Protein AF-A0A377LY92-F1 (afdb_monomer_lite)

InterPro domains:
  IPR024459 Anti-CBASS protein Acb1-like, N-terminal domain [PF06381] (1-93)

Radius of gyration: 29.24 Å; chains: 1; bounding box: 76×38×80 Å

Organism: Enterobacter cloacae (NCBI:txid550)

Foldseek 3Di:
DCVVVLDQCCRVPVDFDDDDPGDCVVSVLSSLVVVQVVCCVPPQVVVVVVQQVVCCVPPVHDDPVDDDDDDRPDDDDPVRLVVVVVVVVVVVVVCVVVVVDDPVVVVVVLCCDPSHPNDVPDPPDDPPPPPPPPPPVVVVVVVVVVVVVPD

Structure (mmCIF, N/CA/C/O backbone):
data_AF-A0A377LY92-F1
#
_entry.id   AF-A0A377LY92-F1
#
loop_
_atom_site.group_PDB
_atom_site.id
_atom_site.type_symbol
_atom_site.label_atom_id
_atom_site.label_alt_id
_atom_site.label_comp_id
_atom_site.label_asym_id
_atom_site.label_entity_id
_atom_site.label_seq_id
_atom_site.pdbx_PDB_ins_code
_atom_site.Cartn_x
_atom_site.Cartn_y
_atom_site.Cartn_z
_atom_site.occupancy
_atom_site.B_iso_or_equiv
_atom_site.auth_seq_id
_atom_site.auth_comp_id
_atom_site.auth_asym_id
_atom_site.auth_atom_id
_atom_site.pdbx_PDB_model_num
ATOM 1 N N . MET A 1 1 ? 23.849 15.860 8.025 1.00 46.91 1 MET A N 1
ATOM 2 C CA . MET A 1 1 ? 24.479 15.381 6.771 1.00 46.91 1 MET A CA 1
ATOM 3 C C . MET A 1 1 ? 23.889 14.028 6.341 1.00 46.91 1 MET A C 1
ATOM 5 O O . MET A 1 1 ? 24.626 13.077 6.145 1.00 46.91 1 MET A O 1
ATOM 9 N N . ALA A 1 2 ? 22.563 13.944 6.185 1.00 57.16 2 ALA A N 1
ATOM 10 C CA . ALA A 1 2 ? 21.864 12.820 5.534 1.00 57.16 2 ALA A CA 1
ATOM 11 C C . ALA A 1 2 ? 20.838 13.306 4.485 1.00 57.16 2 ALA A C 1
ATOM 13 O O . ALA A 1 2 ? 20.298 12.523 3.716 1.00 57.16 2 ALA A O 1
ATOM 14 N N . ALA A 1 3 ? 20.639 14.627 4.388 1.00 57.25 3 ALA A N 1
ATOM 15 C CA . ALA A 1 3 ? 19.703 15.257 3.460 1.00 57.25 3 ALA A CA 1
ATOM 16 C C . ALA A 1 3 ? 20.070 15.079 1.974 1.00 57.25 3 ALA A C 1
ATOM 18 O O . ALA A 1 3 ? 19.220 15.280 1.121 1.00 57.25 3 ALA A O 1
ATOM 19 N N . VAL A 1 4 ? 21.323 14.728 1.656 1.00 64.06 4 VAL A N 1
ATOM 20 C CA . VAL A 1 4 ? 21.782 14.571 0.262 1.00 64.06 4 VAL A CA 1
ATOM 21 C C . VAL A 1 4 ? 21.489 13.171 -0.280 1.00 64.06 4 VAL A C 1
ATOM 23 O O . VAL A 1 4 ? 21.229 13.025 -1.467 1.00 64.06 4 VAL A O 1
ATOM 26 N N . SER A 1 5 ? 21.530 12.144 0.572 1.00 68.62 5 SER A N 1
ATOM 27 C CA . SER A 1 5 ? 21.269 10.756 0.171 1.00 68.62 5 SER A CA 1
ATOM 28 C C . SER A 1 5 ? 19.817 10.329 0.381 1.00 68.62 5 SER A C 1
ATOM 30 O O . SER A 1 5 ? 19.464 9.221 -0.007 1.00 68.62 5 SER A O 1
ATOM 32 N N . SER A 1 6 ? 18.990 11.168 1.016 1.00 75.06 6 SER A N 1
ATOM 33 C CA . SER A 1 6 ? 17.609 10.850 1.412 1.00 75.06 6 SER A CA 1
ATOM 34 C C . SER A 1 6 ? 17.476 9.615 2.318 1.00 75.06 6 SER A C 1
ATOM 36 O O . SER A 1 6 ? 16.372 9.119 2.512 1.00 75.06 6 SER A O 1
ATOM 38 N N . ILE A 1 7 ? 18.578 9.117 2.897 1.00 83.88 7 ILE A N 1
ATOM 39 C CA . ILE A 1 7 ? 18.574 7.957 3.801 1.00 83.88 7 ILE A CA 1
ATOM 40 C C . ILE A 1 7 ? 18.370 8.449 5.244 1.00 83.88 7 ILE A C 1
ATOM 42 O O . ILE A 1 7 ? 19.157 9.280 5.706 1.00 83.88 7 ILE A O 1
ATOM 46 N N . PRO A 1 8 ? 17.394 7.915 5.998 1.00 84.00 8 PRO A N 1
ATOM 47 C CA . PRO A 1 8 ? 17.188 8.247 7.403 1.00 84.00 8 PRO A CA 1
ATOM 48 C C . PRO A 1 8 ? 18.419 7.920 8.247 1.00 84.00 8 PRO A C 1
ATOM 50 O O . PRO A 1 8 ? 19.054 6.879 8.064 1.00 84.00 8 PRO A O 1
ATOM 53 N N . LEU A 1 9 ? 18.730 8.765 9.232 1.00 82.81 9 LEU A N 1
ATOM 54 C CA . LEU A 1 9 ? 19.897 8.569 10.103 1.00 82.81 9 LEU A CA 1
ATOM 55 C C . LEU A 1 9 ? 19.836 7.252 10.882 1.00 82.81 9 LEU A C 1
ATOM 57 O O . LEU A 1 9 ? 20.863 6.600 11.063 1.00 82.81 9 LEU A O 1
ATOM 61 N N . VAL A 1 10 ? 18.636 6.832 11.283 1.00 84.44 10 VAL A N 1
ATOM 62 C CA . VAL A 1 10 ? 18.420 5.551 11.963 1.00 84.44 10 VAL A CA 1
ATOM 63 C C . VAL A 1 10 ? 18.798 4.357 11.081 1.00 84.44 10 VAL A C 1
ATOM 65 O O . VAL A 1 10 ? 19.343 3.379 11.581 1.00 84.44 10 VAL A O 1
ATOM 68 N N . LYS A 1 11 ? 18.599 4.449 9.759 1.00 80.25 11 LYS A N 1
ATOM 69 C CA . LYS A 1 11 ? 19.005 3.411 8.799 1.00 80.25 11 LYS A CA 1
ATOM 70 C C . LYS A 1 11 ? 20.480 3.527 8.419 1.00 80.25 11 LYS A C 1
ATOM 72 O O . LYS A 1 11 ? 21.147 2.511 8.277 1.00 80.25 11 LYS A O 1
ATOM 77 N N . LEU A 1 12 ? 20.987 4.750 8.262 1.00 84.00 12 LEU A N 1
ATOM 78 C CA . LEU A 1 12 ? 22.359 4.997 7.817 1.00 84.00 12 LEU A CA 1
ATOM 79 C C . LEU A 1 12 ? 23.402 4.745 8.914 1.00 84.00 12 LEU A C 1
ATOM 81 O O . LEU A 1 12 ? 24.475 4.222 8.634 1.00 84.00 12 LEU A O 1
ATOM 85 N N . LEU A 1 13 ? 23.109 5.163 10.147 1.00 84.81 13 LEU A N 1
ATOM 86 C CA . LEU A 1 13 ? 24.063 5.196 11.260 1.00 84.81 13 LEU A CA 1
ATOM 87 C C . LEU A 1 13 ? 23.624 4.346 12.460 1.00 84.81 13 LEU A C 1
ATOM 89 O O . LEU A 1 13 ? 24.375 4.242 13.426 1.00 84.81 13 LEU A O 1
ATOM 93 N N . GLY A 1 14 ? 22.412 3.782 12.447 1.00 79.44 14 GLY A N 1
ATOM 94 C CA . GLY A 1 14 ? 21.876 3.012 13.577 1.00 79.44 14 GLY A CA 1
ATOM 95 C C . GLY A 1 14 ? 21.535 3.857 14.809 1.00 79.44 14 GLY A C 1
ATOM 96 O O . GLY A 1 14 ? 21.270 3.309 15.877 1.00 79.44 14 GLY A O 1
ATOM 97 N N . ILE A 1 15 ? 21.547 5.188 14.692 1.00 81.19 15 ILE A N 1
ATOM 98 C CA . ILE A 1 15 ? 21.218 6.085 15.801 1.00 81.19 15 ILE A CA 1
ATOM 99 C C . ILE A 1 15 ? 19.702 6.257 15.894 1.00 81.19 15 ILE A C 1
ATOM 101 O O . ILE A 1 15 ? 19.061 6.745 14.967 1.00 81.19 15 ILE A O 1
ATOM 105 N N . SER A 1 16 ? 19.126 5.847 17.022 1.00 74.25 16 SER A N 1
ATOM 106 C CA . SER A 1 16 ? 17.723 6.136 17.329 1.00 74.25 16 SER A CA 1
ATOM 107 C C . SER A 1 16 ? 17.613 7.538 17.935 1.00 74.25 16 SER A C 1
ATOM 109 O O . SER A 1 16 ? 18.477 7.920 18.732 1.00 74.25 16 SER A O 1
ATOM 111 N N . PRO A 1 17 ? 16.593 8.328 17.571 1.00 71.56 17 PRO A N 1
ATOM 112 C CA . PRO A 1 17 ? 16.420 9.659 18.130 1.00 71.56 17 PRO A CA 1
ATOM 113 C C . PRO A 1 17 ? 16.103 9.550 19.634 1.00 71.56 17 PRO A C 1
ATOM 115 O O . PRO A 1 17 ? 15.357 8.674 20.065 1.00 71.56 17 PRO A O 1
ATOM 118 N N . ALA A 1 18 ? 16.712 10.414 20.450 1.00 70.62 18 ALA A N 1
ATOM 119 C CA . ALA A 1 18 ? 16.576 10.395 21.908 1.00 70.62 18 ALA A CA 1
ATOM 120 C C . ALA A 1 18 ? 15.718 11.574 22.395 1.00 70.62 18 ALA A C 1
ATOM 122 O O . ALA A 1 18 ? 15.955 12.715 21.997 1.00 70.62 18 ALA A O 1
ATOM 123 N N . GLY A 1 19 ? 14.745 11.308 23.272 1.00 72.00 19 GLY A N 1
ATOM 124 C CA . GLY A 1 19 ? 13.863 12.320 23.868 1.00 72.00 19 GLY A CA 1
ATOM 125 C C . GLY A 1 19 ? 12.427 11.825 24.070 1.00 72.00 19 GLY A C 1
ATOM 126 O O . GLY A 1 19 ? 12.039 10.780 23.555 1.00 72.00 19 GLY A O 1
ATOM 127 N N . LEU A 1 20 ? 11.623 12.586 24.817 1.00 49.56 20 LEU A N 1
ATOM 128 C CA . LEU A 1 20 ? 10.176 12.368 24.913 1.00 49.56 20 LEU A CA 1
ATOM 129 C C . LEU A 1 20 ? 9.553 12.749 23.554 1.00 49.56 20 LEU A C 1
ATOM 131 O O . LEU A 1 20 ? 9.673 13.901 23.147 1.00 49.56 20 LEU A O 1
ATOM 135 N N . ASN A 1 21 ? 8.923 11.793 22.860 1.00 59.97 21 ASN A N 1
ATOM 136 C CA . ASN A 1 21 ? 8.358 11.893 21.493 1.00 59.97 21 ASN A CA 1
ATOM 137 C C . ASN A 1 21 ? 9.341 11.792 20.309 1.00 59.97 21 ASN A C 1
ATOM 139 O O . ASN A 1 21 ? 9.012 12.198 19.196 1.00 59.97 21 ASN A O 1
ATOM 143 N N . ALA A 1 22 ? 10.534 11.237 20.503 1.00 67.50 22 ALA A N 1
ATOM 144 C CA . ALA A 1 22 ? 11.453 10.973 19.401 1.00 67.50 22 ALA A CA 1
ATOM 145 C C . ALA A 1 22 ? 11.021 9.728 18.584 1.00 67.50 22 ALA A C 1
ATOM 147 O O . ALA A 1 22 ? 11.192 8.605 19.049 1.00 67.50 22 ALA A O 1
ATOM 148 N N . SER A 1 23 ? 10.483 9.913 17.369 1.00 76.75 23 SER A N 1
ATOM 149 C CA . SER A 1 23 ? 10.211 8.831 16.398 1.00 76.75 23 SER A CA 1
ATOM 150 C C . SER A 1 23 ? 10.861 9.134 15.042 1.00 76.75 23 SER A C 1
ATOM 152 O O . SER A 1 23 ? 10.896 10.285 14.606 1.00 76.75 23 SER A O 1
ATOM 154 N N . SER A 1 24 ? 11.378 8.094 14.380 1.00 78.00 24 SER A N 1
ATOM 155 C CA . SER A 1 24 ? 11.885 8.148 13.000 1.00 78.00 24 SER A CA 1
ATOM 156 C C . SER A 1 24 ? 10.884 7.616 11.970 1.00 78.00 24 SER A C 1
ATOM 158 O O . SER A 1 24 ? 11.229 7.523 10.795 1.00 78.00 24 SER A O 1
ATOM 160 N N . ASP A 1 25 ? 9.660 7.261 12.369 1.00 79.38 25 ASP A N 1
ATOM 161 C CA . ASP A 1 25 ? 8.728 6.534 11.495 1.00 79.38 25 ASP A CA 1
ATOM 162 C C . ASP A 1 25 ? 8.359 7.338 10.247 1.00 79.38 25 ASP A C 1
ATOM 164 O O . ASP A 1 25 ? 8.339 6.797 9.144 1.00 79.38 25 ASP A O 1
ATOM 168 N N . GLY A 1 26 ? 8.151 8.651 10.389 1.00 81.25 26 GLY A N 1
ATOM 169 C CA . GLY A 1 26 ? 7.884 9.531 9.249 1.00 81.25 26 GLY A CA 1
ATOM 170 C C . GLY A 1 26 ? 9.049 9.594 8.255 1.00 81.25 26 GLY A C 1
ATOM 171 O O . GLY A 1 26 ? 8.833 9.520 7.049 1.00 81.25 26 GLY A O 1
ATOM 172 N N . GLU A 1 27 ? 10.290 9.669 8.747 1.00 82.50 27 GLU A N 1
ATOM 173 C CA . GLU A 1 27 ? 11.483 9.657 7.888 1.00 82.50 27 GLU A CA 1
ATOM 174 C C . GLU A 1 27 ? 11.651 8.306 7.182 1.00 82.50 27 GLU A C 1
ATOM 176 O O . GLU A 1 27 ? 12.002 8.261 6.004 1.00 82.50 27 GLU A O 1
ATOM 181 N N . ILE A 1 28 ? 11.378 7.203 7.887 1.00 84.50 28 ILE A N 1
ATOM 182 C CA . ILE A 1 28 ? 11.435 5.848 7.330 1.00 84.50 28 ILE A CA 1
ATOM 183 C C . ILE A 1 28 ? 10.375 5.663 6.236 1.00 84.50 28 ILE A C 1
ATOM 185 O O . ILE A 1 28 ? 10.702 5.107 5.191 1.00 84.50 28 ILE A O 1
ATOM 189 N N . ARG A 1 29 ? 9.147 6.161 6.434 1.00 84.19 29 ARG A N 1
ATOM 190 C CA . ARG A 1 29 ? 8.077 6.113 5.420 1.00 84.19 29 ARG A CA 1
ATOM 191 C C . ARG A 1 29 ? 8.485 6.839 4.139 1.00 84.19 29 ARG A C 1
ATOM 193 O O . ARG A 1 29 ? 8.508 6.226 3.079 1.00 84.19 29 ARG A O 1
ATOM 200 N N . VAL A 1 30 ? 8.928 8.094 4.252 1.00 85.50 30 VAL A N 1
ATOM 201 C CA . VAL A 1 30 ? 9.403 8.878 3.094 1.00 85.50 30 VAL A CA 1
ATOM 202 C C . VAL A 1 30 ? 10.575 8.188 2.391 1.00 85.50 30 VAL A C 1
ATOM 204 O O . VAL A 1 30 ? 10.678 8.211 1.165 1.00 85.50 30 VAL A O 1
ATOM 207 N N . PHE A 1 31 ? 11.466 7.550 3.151 1.00 88.00 31 PHE A N 1
ATOM 208 C CA . PHE A 1 31 ? 12.562 6.780 2.577 1.00 88.00 31 PHE A CA 1
ATOM 209 C C . PHE A 1 31 ? 12.082 5.552 1.802 1.00 88.00 31 PHE A C 1
ATOM 211 O O . PHE A 1 31 ? 12.581 5.299 0.709 1.00 88.00 31 PHE A O 1
ATOM 218 N N . TYR A 1 32 ? 11.118 4.799 2.327 1.00 90.06 32 TYR A N 1
ATOM 219 C CA . TYR A 1 32 ? 10.537 3.661 1.619 1.00 90.06 32 TYR A CA 1
ATOM 220 C C . TYR A 1 32 ? 9.815 4.088 0.336 1.00 90.06 32 TYR A C 1
ATOM 222 O O . TYR A 1 32 ? 10.044 3.463 -0.700 1.00 90.06 32 TYR A O 1
ATOM 230 N N . ASP A 1 33 ? 9.073 5.198 0.357 1.00 88.19 33 ASP A N 1
ATOM 231 C CA . ASP A 1 33 ? 8.461 5.777 -0.848 1.00 88.19 33 ASP A CA 1
ATOM 232 C C . ASP A 1 33 ? 9.522 6.164 -1.887 1.00 88.19 33 ASP A C 1
ATOM 234 O O . ASP A 1 33 ? 9.382 5.891 -3.082 1.00 88.19 33 ASP A O 1
ATOM 238 N N . TYR A 1 34 ? 10.632 6.754 -1.432 1.00 89.44 34 TYR A N 1
ATOM 239 C CA . TYR A 1 34 ? 11.760 7.095 -2.293 1.00 89.44 34 TYR A CA 1
ATOM 240 C C . TYR A 1 34 ? 12.390 5.854 -2.944 1.00 89.44 34 TYR A C 1
ATOM 242 O O . TYR A 1 34 ? 12.642 5.857 -4.151 1.00 89.44 34 TYR A O 1
ATOM 250 N N . ILE A 1 35 ? 12.612 4.775 -2.185 1.00 90.06 35 ILE A N 1
ATOM 251 C CA . ILE A 1 35 ? 13.132 3.516 -2.737 1.00 90.06 35 ILE A CA 1
ATOM 252 C C . ILE A 1 35 ? 12.141 2.900 -3.727 1.00 90.06 35 ILE A C 1
ATOM 254 O O . ILE A 1 35 ? 12.564 2.467 -4.799 1.00 90.06 35 ILE A O 1
ATOM 258 N N . HIS A 1 36 ? 10.842 2.900 -3.427 1.00 90.62 36 HIS A N 1
ATOM 259 C CA . HIS A 1 36 ? 9.830 2.386 -4.349 1.00 90.62 36 HIS A CA 1
ATOM 260 C C . HIS A 1 36 ? 9.812 3.180 -5.666 1.00 90.62 36 HIS A C 1
ATOM 262 O O . HIS A 1 36 ? 9.810 2.601 -6.752 1.00 90.62 36 HIS A O 1
ATOM 268 N N . ALA A 1 37 ? 9.913 4.510 -5.603 1.00 90.25 37 ALA A N 1
ATOM 269 C CA . ALA A 1 37 ? 10.029 5.350 -6.795 1.00 90.25 37 ALA A CA 1
ATOM 270 C C . ALA A 1 37 ? 11.296 5.034 -7.619 1.00 90.25 37 ALA A C 1
ATOM 272 O O . ALA A 1 37 ? 11.256 5.002 -8.855 1.00 90.25 37 ALA A O 1
ATOM 273 N N . LEU A 1 38 ? 12.423 4.747 -6.960 1.00 91.44 38 LEU A N 1
ATOM 274 C CA . LEU A 1 38 ? 13.635 4.276 -7.638 1.00 91.44 38 LEU A CA 1
ATOM 275 C C . LEU A 1 38 ? 13.434 2.902 -8.286 1.00 91.44 38 LEU A C 1
ATOM 277 O O . LEU A 1 38 ? 13.856 2.703 -9.423 1.00 91.44 38 LEU A O 1
ATOM 281 N N . GLN A 1 39 ? 12.760 1.971 -7.608 1.00 93.44 39 GLN A N 1
ATOM 282 C CA . GLN A 1 39 ? 12.457 0.652 -8.164 1.00 93.44 39 GLN A CA 1
ATOM 283 C C . GLN A 1 39 ? 11.621 0.760 -9.441 1.00 93.44 39 GLN A C 1
ATOM 285 O O . GLN A 1 39 ? 11.970 0.175 -10.469 1.00 93.44 39 GLN A O 1
ATOM 290 N N . GLN A 1 40 ? 10.575 1.585 -9.404 1.00 92.94 40 GLN A N 1
ATOM 291 C CA . GLN A 1 40 ? 9.713 1.841 -10.553 1.00 92.94 40 GLN A CA 1
ATOM 292 C C . GLN A 1 40 ? 10.476 2.510 -11.703 1.00 92.94 40 GLN A C 1
ATOM 294 O O . GLN A 1 40 ? 10.332 2.111 -12.852 1.00 92.94 40 GLN A O 1
ATOM 299 N N . SER A 1 41 ? 11.310 3.512 -11.420 1.00 93.00 41 SER A N 1
ATOM 300 C CA . SER A 1 41 ? 12.008 4.261 -12.475 1.00 93.00 41 SER A CA 1
ATOM 301 C C . SER A 1 41 ? 13.181 3.507 -13.106 1.00 93.00 41 SER A C 1
ATOM 303 O O . SER A 1 41 ? 13.434 3.668 -14.297 1.00 93.00 41 SER A O 1
ATOM 305 N N . ILE A 1 42 ? 13.906 2.693 -12.332 1.00 93.94 42 ILE A N 1
ATOM 306 C CA . ILE A 1 42 ? 15.133 2.029 -12.796 1.00 93.94 42 ILE A CA 1
ATOM 307 C C . ILE A 1 42 ? 14.860 0.589 -13.233 1.00 93.94 42 ILE A C 1
ATOM 309 O O . ILE A 1 42 ? 15.409 0.138 -14.240 1.00 93.94 42 ILE A O 1
ATOM 313 N N . PHE A 1 43 ? 14.052 -0.164 -12.484 1.00 94.56 43 PHE A N 1
ATOM 314 C CA . PHE A 1 43 ? 13.932 -1.609 -12.684 1.00 94.56 43 PHE A CA 1
ATOM 315 C C . PHE A 1 43 ? 12.683 -2.026 -13.446 1.00 94.56 43 PHE A C 1
ATOM 317 O O . PHE A 1 43 ? 12.746 -3.054 -14.112 1.00 94.56 43 PHE A O 1
ATOM 324 N N . LYS A 1 44 ? 11.593 -1.250 -13.415 1.00 93.94 44 LYS A N 1
ATOM 325 C CA . LYS A 1 44 ? 10.315 -1.645 -14.029 1.00 93.94 44 LYS A CA 1
ATOM 326 C C . LYS A 1 44 ? 10.466 -2.103 -15.481 1.00 93.94 44 LYS A C 1
ATOM 328 O O . LYS A 1 44 ? 10.163 -3.248 -15.804 1.00 93.94 44 LYS A O 1
ATOM 333 N N . ASP A 1 45 ? 10.999 -1.238 -16.339 1.00 94.38 45 ASP A N 1
ATOM 334 C CA . ASP A 1 45 ? 11.113 -1.523 -17.774 1.00 94.38 45 ASP A CA 1
ATOM 335 C C . ASP A 1 45 ? 12.143 -2.621 -18.067 1.00 94.38 45 ASP A C 1
ATOM 337 O O . ASP A 1 45 ? 11.979 -3.423 -18.988 1.00 94.38 45 ASP A O 1
ATOM 341 N N . ASN A 1 46 ? 13.210 -2.679 -17.266 1.00 94.81 46 ASN A N 1
ATOM 342 C CA . ASN A 1 46 ? 14.278 -3.660 -17.427 1.00 94.81 46 ASN A CA 1
ATOM 343 C C . ASN A 1 46 ? 13.812 -5.067 -17.041 1.00 94.81 46 ASN A C 1
ATOM 345 O O . ASN A 1 46 ? 14.024 -6.010 -17.801 1.00 94.81 46 ASN A O 1
ATOM 349 N N . LEU A 1 47 ? 13.143 -5.202 -15.896 1.00 95.25 47 LEU A N 1
ATOM 350 C CA . LEU A 1 47 ? 12.553 -6.460 -15.449 1.00 95.25 47 LEU A CA 1
ATOM 351 C C . LEU A 1 47 ? 11.422 -6.891 -16.375 1.00 95.25 47 LEU A C 1
ATOM 353 O O . LEU A 1 47 ? 11.380 -8.059 -16.750 1.00 95.25 47 LEU A O 1
ATOM 357 N N . LYS A 1 48 ? 10.577 -5.954 -16.830 1.00 95.00 48 LYS A N 1
ATOM 358 C CA . LYS A 1 48 ? 9.541 -6.256 -17.821 1.00 95.00 48 LYS A CA 1
ATOM 359 C C . LYS A 1 48 ? 10.145 -6.837 -19.095 1.00 95.00 48 LYS A C 1
ATOM 361 O O . LYS A 1 48 ? 9.696 -7.877 -19.553 1.00 95.00 48 LYS A O 1
ATOM 366 N N . ARG A 1 49 ? 11.198 -6.223 -19.639 1.00 94.69 49 ARG A N 1
ATOM 367 C CA . ARG A 1 49 ? 11.861 -6.739 -20.844 1.00 94.69 49 ARG A CA 1
ATOM 368 C C . ARG A 1 49 ? 12.408 -8.151 -20.645 1.00 94.69 49 ARG A C 1
ATOM 370 O O . ARG A 1 49 ? 12.293 -8.972 -21.547 1.00 94.69 49 ARG A O 1
ATOM 377 N N . VAL A 1 50 ? 13.034 -8.423 -19.501 1.00 95.75 50 VAL A N 1
ATOM 378 C CA . VAL A 1 50 ? 13.550 -9.765 -19.195 1.00 95.75 50 VAL A CA 1
ATOM 379 C C . VAL A 1 50 ? 12.402 -10.767 -19.092 1.00 95.75 50 VAL A C 1
ATOM 381 O O . VAL A 1 50 ? 12.499 -11.844 -19.671 1.00 95.75 50 VAL A O 1
ATOM 384 N N . LEU A 1 51 ? 11.310 -10.397 -18.421 1.00 95.69 51 LEU A N 1
ATOM 385 C CA . LEU A 1 51 ? 10.119 -11.229 -18.301 1.00 95.69 51 LEU A CA 1
ATOM 386 C C . LEU A 1 51 ? 9.499 -11.522 -19.675 1.00 95.69 51 LEU A C 1
ATOM 388 O O . LEU A 1 51 ? 9.263 -12.683 -19.984 1.00 95.69 51 LEU A O 1
ATOM 392 N N . ASP A 1 52 ? 9.332 -10.507 -20.524 1.00 94.81 52 ASP A N 1
ATOM 393 C CA . ASP A 1 52 ? 8.798 -10.656 -21.883 1.00 94.81 52 ASP A CA 1
ATOM 394 C C . ASP A 1 52 ? 9.681 -11.603 -22.734 1.00 94.81 52 ASP A C 1
ATOM 396 O O . ASP A 1 52 ? 9.168 -12.418 -23.497 1.00 94.81 52 ASP A O 1
ATOM 400 N N . ILE A 1 53 ? 11.015 -11.549 -22.587 1.00 95.69 53 ILE A N 1
ATOM 401 C CA . ILE A 1 53 ? 11.945 -12.474 -23.270 1.00 95.69 53 ILE A CA 1
ATOM 402 C C . ILE A 1 53 ? 11.783 -13.909 -22.757 1.00 95.69 53 ILE A C 1
ATOM 404 O O . ILE A 1 53 ? 11.795 -1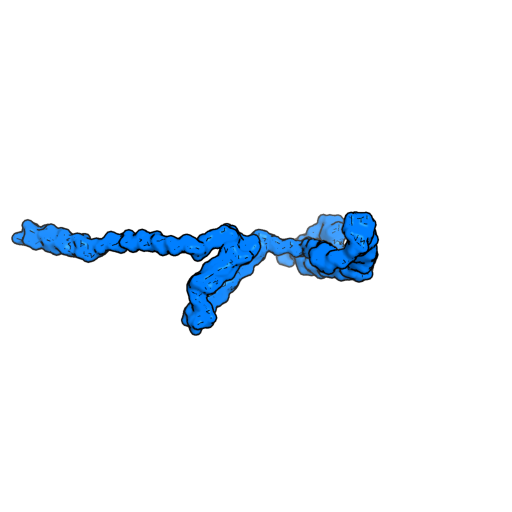4.844 -23.556 1.00 95.69 53 ILE A O 1
ATOM 408 N N . ILE A 1 54 ? 11.656 -14.089 -21.440 1.00 94.88 54 ILE A N 1
ATOM 409 C CA . ILE A 1 54 ? 11.437 -15.408 -20.835 1.00 94.88 54 ILE A CA 1
ATOM 410 C C . ILE A 1 54 ? 10.109 -15.988 -21.329 1.00 94.88 54 ILE A C 1
ATOM 412 O O . ILE A 1 54 ? 10.084 -17.135 -21.764 1.00 94.88 54 ILE A O 1
ATOM 416 N N . GLN A 1 55 ? 9.039 -15.189 -21.349 1.00 95.31 55 GLN A N 1
ATOM 417 C CA . GLN A 1 55 ? 7.736 -15.615 -21.861 1.00 95.31 55 GLN A CA 1
ATOM 418 C C . GLN A 1 55 ? 7.812 -16.028 -23.337 1.00 95.31 55 GLN A C 1
ATOM 420 O O . GLN A 1 55 ? 7.390 -17.125 -23.688 1.00 95.31 55 GLN A O 1
ATOM 425 N N . LEU A 1 56 ? 8.467 -15.231 -24.189 1.00 95.06 56 LEU A N 1
ATOM 426 C CA . LEU A 1 56 ? 8.677 -15.594 -25.595 1.00 95.06 56 LEU A CA 1
ATOM 427 C C . LEU A 1 56 ? 9.506 -16.874 -25.776 1.00 95.06 56 LEU A C 1
ATOM 429 O O . LEU A 1 56 ? 9.288 -17.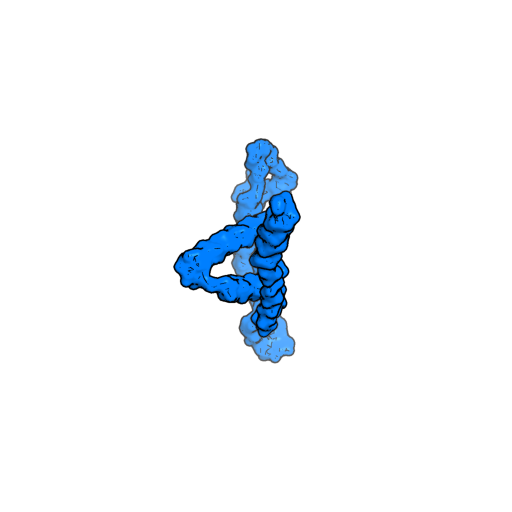605 -26.739 1.00 95.06 56 LEU A O 1
ATOM 433 N N . SER A 1 57 ? 10.470 -17.136 -24.890 1.00 95.19 57 SER A N 1
ATOM 434 C CA . SER A 1 57 ? 11.302 -18.343 -24.943 1.00 95.19 57 SER A CA 1
ATOM 435 C C . SER A 1 57 ? 10.536 -19.599 -24.522 1.00 95.19 57 SER A C 1
ATOM 437 O O . SER A 1 57 ? 10.719 -20.649 -25.135 1.00 95.19 57 SER A O 1
ATOM 439 N N . GLU A 1 58 ? 9.711 -19.504 -23.478 1.00 94.25 58 GLU A N 1
ATOM 440 C CA . GLU A 1 58 ? 9.019 -20.654 -22.878 1.00 94.25 58 GLU A CA 1
ATOM 441 C C . GLU A 1 58 ? 7.646 -20.925 -23.511 1.00 94.25 58 GLU A C 1
ATOM 443 O O . GLU A 1 58 ? 7.284 -22.081 -23.729 1.00 94.25 58 GLU A O 1
ATOM 448 N N . PHE A 1 59 ? 6.890 -19.874 -23.834 1.00 92.94 59 PHE A N 1
ATOM 449 C CA . PHE A 1 59 ? 5.503 -19.963 -24.309 1.00 92.94 59 PHE A CA 1
ATOM 450 C C . PHE A 1 59 ? 5.354 -19.617 -25.797 1.00 92.94 59 PHE A C 1
ATOM 452 O O . PHE A 1 59 ? 4.451 -20.115 -26.465 1.00 92.94 59 PHE A O 1
ATOM 459 N N . GLY A 1 60 ? 6.286 -18.839 -26.357 1.00 93.12 60 GLY A N 1
ATOM 460 C CA . GLY A 1 60 ? 6.248 -18.396 -27.757 1.00 93.12 60 GLY A CA 1
ATOM 461 C C . GLY A 1 60 ? 5.400 -17.142 -27.996 1.00 93.12 60 GLY A C 1
ATOM 462 O O . GLY A 1 60 ? 5.450 -16.570 -29.087 1.00 93.12 60 GLY A O 1
ATOM 463 N N . ASP A 1 61 ? 4.677 -16.682 -26.980 1.00 93.12 61 ASP A N 1
ATOM 464 C CA . ASP A 1 61 ? 3.895 -15.453 -26.932 1.00 93.12 61 ASP A CA 1
ATOM 465 C C . ASP A 1 61 ? 4.090 -14.718 -25.591 1.00 93.12 61 ASP A C 1
ATOM 467 O O . ASP A 1 61 ? 4.773 -15.198 -24.687 1.00 93.12 61 ASP A O 1
ATOM 471 N N . ILE A 1 62 ? 3.575 -13.487 -25.510 1.00 93.44 62 ILE A N 1
ATOM 472 C CA . ILE A 1 62 ? 3.593 -12.674 -24.287 1.00 93.44 62 ILE A CA 1
ATOM 473 C C . ILE A 1 62 ? 2.166 -12.626 -23.755 1.00 93.44 62 ILE A C 1
ATOM 475 O O . ILE A 1 62 ? 1.280 -12.091 -24.428 1.00 93.44 62 ILE A O 1
ATOM 479 N N . ASP A 1 63 ? 1.975 -13.146 -22.549 1.00 92.56 63 ASP A N 1
ATOM 480 C CA . ASP A 1 63 ? 0.708 -13.144 -21.833 1.00 92.56 63 ASP A CA 1
ATOM 481 C C . ASP A 1 63 ? 0.619 -11.886 -20.942 1.00 92.56 63 ASP A C 1
ATOM 483 O O . ASP A 1 63 ? 1.451 -11.709 -20.042 1.00 92.56 63 ASP A O 1
ATOM 487 N N . PRO A 1 64 ? -0.350 -10.977 -21.173 1.00 89.69 64 PRO A N 1
ATOM 488 C CA . PRO A 1 64 ? -0.525 -9.786 -20.344 1.00 89.69 64 PRO A CA 1
ATOM 489 C C . PRO A 1 64 ? -0.918 -10.097 -18.892 1.00 89.69 64 PRO A C 1
ATOM 491 O O . PRO A 1 64 ? -0.702 -9.239 -18.034 1.00 89.69 64 PRO A O 1
ATOM 494 N N . ASP A 1 65 ? -1.445 -11.291 -18.607 1.00 93.44 65 ASP A N 1
ATOM 495 C CA . ASP A 1 65 ? -1.831 -11.702 -17.255 1.00 93.44 65 ASP A CA 1
ATOM 496 C C . ASP A 1 65 ? -0.612 -12.137 -16.419 1.00 93.44 65 ASP A C 1
ATOM 498 O O . ASP A 1 65 ? -0.669 -12.172 -15.189 1.00 93.44 65 ASP A O 1
ATOM 502 N N . ILE A 1 66 ? 0.534 -12.396 -17.065 1.00 90.38 66 ILE A N 1
ATOM 503 C CA . ILE A 1 66 ? 1.802 -12.696 -16.396 1.00 90.38 66 ILE A CA 1
ATOM 504 C C . ILE A 1 66 ? 2.615 -11.408 -16.258 1.00 90.38 66 ILE A C 1
ATOM 506 O O . ILE A 1 66 ? 3.374 -11.004 -17.145 1.00 90.38 66 ILE A O 1
ATOM 510 N N . TYR A 1 67 ? 2.496 -10.776 -15.095 1.00 92.12 67 TYR A N 1
ATOM 511 C CA . TYR A 1 67 ? 3.228 -9.563 -14.748 1.00 92.12 67 TYR A CA 1
ATOM 512 C C . TYR A 1 67 ? 3.860 -9.657 -13.356 1.00 92.12 67 TYR A C 1
ATOM 514 O O . TYR A 1 67 ? 3.713 -10.643 -12.637 1.00 92.12 67 TYR A O 1
ATOM 522 N N . PHE A 1 68 ? 4.621 -8.626 -12.995 1.00 93.56 68 PHE A N 1
ATOM 523 C CA . PHE A 1 68 ? 5.189 -8.479 -11.663 1.00 93.56 68 PHE A CA 1
ATOM 524 C C . PHE A 1 68 ? 4.842 -7.103 -11.103 1.00 93.56 68 PHE A C 1
ATOM 526 O O . PHE A 1 68 ? 4.741 -6.122 -11.846 1.00 93.56 68 PHE A O 1
ATOM 533 N N . GLU A 1 69 ? 4.738 -7.029 -9.784 1.00 91.38 69 GLU A N 1
ATOM 534 C CA . GLU A 1 69 ? 4.639 -5.784 -9.034 1.00 91.38 69 GLU A CA 1
ATOM 535 C C . GLU A 1 69 ? 5.707 -5.766 -7.943 1.00 91.38 69 GLU A C 1
ATOM 537 O O . GLU A 1 69 ? 6.190 -6.808 -7.495 1.00 91.38 69 GLU A O 1
ATOM 542 N N . PHE A 1 70 ? 6.142 -4.566 -7.565 1.00 90.62 70 PHE A N 1
ATOM 543 C CA . PHE A 1 70 ? 7.070 -4.413 -6.453 1.00 90.62 70 PHE A CA 1
ATOM 544 C C . PHE A 1 70 ? 6.285 -4.423 -5.152 1.00 90.62 70 PHE A C 1
ATOM 546 O O . PHE A 1 70 ? 5.412 -3.576 -4.967 1.00 90.62 70 PHE A O 1
ATOM 553 N N . GLU A 1 71 ? 6.662 -5.322 -4.249 1.00 88.12 71 GLU A N 1
ATOM 554 C CA . GLU A 1 71 ? 6.089 -5.369 -2.910 1.00 88.12 71 GLU A CA 1
ATOM 555 C C . GLU A 1 71 ? 6.331 -4.034 -2.176 1.00 88.12 71 GLU A C 1
ATOM 557 O O . GLU A 1 71 ? 7.465 -3.523 -2.191 1.00 88.12 71 GLU A O 1
ATOM 562 N N . PRO A 1 72 ? 5.305 -3.435 -1.545 1.00 85.50 72 PRO A N 1
ATOM 563 C CA . PRO A 1 72 ? 5.489 -2.279 -0.682 1.00 85.50 72 PRO A CA 1
ATOM 564 C C . PRO A 1 72 ? 6.511 -2.560 0.427 1.00 85.50 72 PRO A C 1
ATOM 566 O O . PRO A 1 72 ? 6.479 -3.565 1.126 1.00 85.50 72 PRO A O 1
ATOM 569 N N . LEU A 1 73 ? 7.437 -1.619 0.615 1.00 84.50 73 LEU A N 1
ATOM 570 C CA . LEU A 1 73 ? 8.463 -1.696 1.665 1.00 84.50 73 LEU A CA 1
ATOM 571 C C . LEU A 1 73 ? 7.931 -1.300 3.046 1.00 84.50 73 LEU A C 1
ATOM 573 O O . LEU A 1 73 ? 8.547 -1.616 4.066 1.00 84.50 73 LEU A O 1
ATOM 577 N N . TYR A 1 74 ? 6.831 -0.550 3.071 1.00 81.38 74 TYR A N 1
ATOM 578 C CA . TYR A 1 74 ? 6.133 -0.202 4.293 1.00 81.38 74 TYR A CA 1
ATOM 579 C C . TYR A 1 74 ? 5.006 -1.201 4.518 1.00 81.38 74 TYR A C 1
ATOM 581 O O . TYR A 1 74 ? 4.061 -1.249 3.735 1.00 81.38 74 TYR A O 1
ATOM 589 N N . GLU A 1 75 ? 5.090 -1.939 5.617 1.00 74.62 75 GLU A N 1
ATOM 590 C CA . GLU A 1 75 ? 3.985 -2.751 6.101 1.00 74.62 75 GLU A CA 1
ATOM 591 C C . GLU A 1 75 ? 3.388 -2.086 7.342 1.00 74.62 75 GLU A C 1
ATOM 593 O O . GLU A 1 75 ? 4.112 -1.636 8.238 1.00 74.62 75 GLU A O 1
ATOM 598 N N . MET A 1 76 ? 2.060 -2.005 7.384 1.00 77.88 76 MET A N 1
ATOM 599 C CA . MET A 1 76 ? 1.357 -1.527 8.568 1.00 77.88 76 MET A CA 1
ATOM 600 C C . MET A 1 76 ? 1.586 -2.491 9.724 1.00 77.88 76 MET A C 1
ATOM 602 O O . MET A 1 76 ? 1.569 -3.710 9.554 1.00 77.88 76 MET A O 1
ATOM 606 N N . THR A 1 77 ? 1.760 -1.951 10.924 1.00 81.25 77 THR A N 1
ATOM 607 C CA . THR A 1 77 ? 1.853 -2.806 12.111 1.00 81.25 77 THR A CA 1
ATOM 608 C C . THR A 1 77 ? 0.512 -3.489 12.387 1.00 81.25 77 THR A C 1
ATOM 610 O O . THR A 1 77 ? -0.544 -2.945 12.071 1.00 81.25 77 THR A O 1
ATOM 613 N N . GLU A 1 78 ? 0.525 -4.637 13.069 1.00 78.69 78 GLU A N 1
ATOM 614 C CA . GLU A 1 78 ? -0.707 -5.326 13.499 1.00 78.69 78 GLU A CA 1
ATOM 615 C C . GLU A 1 78 ? -1.666 -4.412 14.275 1.00 78.69 78 GLU A C 1
ATOM 617 O O . GLU A 1 78 ? -2.887 -4.522 14.159 1.00 78.69 78 GLU A O 1
ATOM 622 N N . LYS A 1 79 ? -1.112 -3.458 15.033 1.00 82.06 79 LYS A N 1
ATOM 623 C CA . LYS A 1 79 ? -1.894 -2.448 15.745 1.00 82.06 79 LYS A CA 1
ATOM 624 C C . LYS A 1 79 ? -2.588 -1.485 14.782 1.00 82.06 79 LYS A C 1
ATOM 626 O O . LYS A 1 79 ? -3.780 -1.251 14.934 1.00 82.06 79 LYS A O 1
ATOM 631 N N . GLU A 1 80 ? -1.868 -0.950 13.800 1.00 82.50 80 GLU A N 1
ATOM 632 C CA . GLU A 1 80 ? -2.450 -0.066 12.782 1.00 82.50 80 GLU A CA 1
ATOM 633 C C . GLU A 1 80 ? -3.510 -0.808 11.946 1.00 82.50 80 GLU A C 1
ATOM 635 O O . GLU A 1 80 ? -4.592 -0.271 11.721 1.00 82.50 80 GLU A O 1
ATOM 640 N N . LYS A 1 81 ? -3.261 -2.074 11.570 1.00 83.62 81 LYS A N 1
ATOM 641 C CA . LYS A 1 81 ? -4.251 -2.933 10.891 1.00 83.62 81 LYS A CA 1
ATOM 642 C C . LYS A 1 81 ? -5.501 -3.157 11.752 1.00 83.62 81 LYS A C 1
ATOM 644 O O . LYS A 1 81 ? -6.618 -3.181 11.243 1.00 83.62 81 LYS A O 1
ATOM 649 N N . ALA A 1 82 ? -5.346 -3.341 13.065 1.00 85.19 82 ALA A N 1
ATOM 650 C CA . ALA A 1 82 ? -6.477 -3.477 13.986 1.00 85.19 82 ALA A CA 1
ATOM 651 C C . ALA A 1 82 ? -7.262 -2.165 14.159 1.00 85.19 82 ALA A C 1
ATOM 653 O O . ALA A 1 82 ? -8.488 -2.193 14.256 1.00 85.19 82 ALA A O 1
ATOM 654 N N . GLU A 1 83 ? -6.576 -1.020 14.177 1.00 89.81 83 GLU A N 1
ATOM 655 C CA . GLU A 1 83 ? -7.212 0.300 14.226 1.00 89.81 83 GLU A CA 1
ATOM 656 C C . GLU A 1 83 ? -8.034 0.576 12.961 1.00 89.81 83 GLU A C 1
ATOM 658 O O . GLU A 1 83 ? -9.178 1.009 13.085 1.00 89.81 83 GLU A O 1
ATOM 663 N N . ILE A 1 84 ? -7.509 0.252 11.773 1.00 88.25 84 ILE A N 1
ATOM 664 C CA . ILE A 1 84 ? -8.265 0.338 10.513 1.00 88.25 84 ILE A CA 1
ATOM 665 C C . ILE A 1 84 ? -9.515 -0.536 10.574 1.00 88.25 84 ILE A C 1
ATOM 667 O O . ILE A 1 84 ? -10.612 -0.025 10.387 1.00 88.25 84 ILE A O 1
ATOM 671 N N . ARG A 1 85 ? -9.381 -1.815 10.951 1.00 87.94 85 ARG A N 1
ATOM 672 C CA . ARG A 1 85 ? -10.532 -2.728 11.060 1.00 87.94 85 ARG A CA 1
ATOM 673 C C . ARG A 1 85 ? -11.612 -2.214 12.007 1.00 87.94 85 ARG A C 1
ATOM 675 O O . ARG A 1 85 ? -12.798 -2.410 11.757 1.00 87.94 85 ARG A O 1
ATOM 682 N N . LYS A 1 86 ? -11.220 -1.547 13.095 1.00 93.00 86 LYS A N 1
ATOM 683 C CA . LYS A 1 86 ? -12.175 -0.908 14.003 1.00 93.00 86 LYS A CA 1
ATOM 684 C C . LYS A 1 86 ? -12.904 0.254 13.322 1.00 93.00 86 LYS A C 1
ATOM 686 O O . LYS A 1 86 ? -14.121 0.338 13.428 1.00 93.00 86 LYS A O 1
ATOM 691 N N . ILE A 1 87 ? -12.173 1.129 12.631 1.00 93.31 8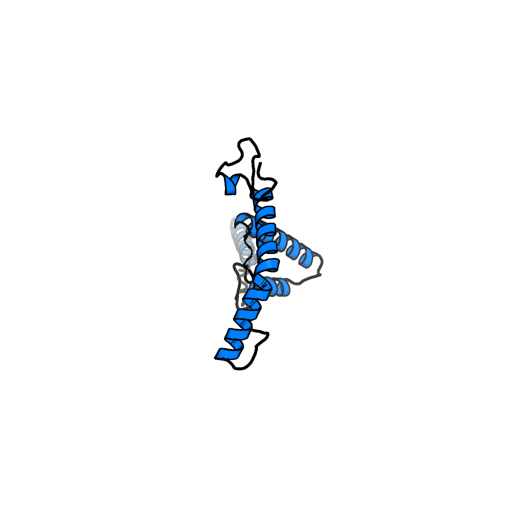7 ILE A N 1
ATOM 692 C CA . ILE A 1 87 ? -12.752 2.265 11.899 1.00 93.31 87 ILE A CA 1
ATOM 693 C C . ILE A 1 87 ? -13.697 1.775 10.793 1.00 93.31 87 ILE A C 1
ATOM 695 O O . ILE A 1 87 ? -14.775 2.344 10.610 1.00 93.31 87 ILE A O 1
ATOM 699 N N . ASP A 1 88 ? -13.330 0.706 10.091 1.00 91.12 88 ASP A N 1
ATOM 700 C CA . ASP A 1 88 ? -14.171 0.090 9.066 1.00 91.12 88 ASP A CA 1
ATOM 701 C C . ASP A 1 88 ? -15.448 -0.497 9.671 1.00 91.12 88 ASP A C 1
ATOM 703 O O . ASP A 1 88 ? -16.532 -0.251 9.149 1.00 91.12 88 ASP A O 1
ATOM 707 N N . ALA A 1 89 ? -15.351 -1.188 10.811 1.00 91.00 89 ALA A N 1
ATOM 708 C CA . ALA A 1 89 ? -16.516 -1.711 11.523 1.00 91.00 89 ALA A CA 1
ATOM 709 C C . ALA A 1 89 ? -17.456 -0.591 12.009 1.00 91.00 89 ALA A C 1
ATOM 711 O O . ALA A 1 89 ? -18.675 -0.705 11.874 1.00 91.00 89 ALA A O 1
ATOM 712 N N . ASP A 1 90 ? -16.903 0.510 12.526 1.00 94.75 90 ASP A N 1
ATOM 713 C CA . ASP A 1 90 ? -17.679 1.689 12.927 1.00 94.75 90 ASP A CA 1
ATOM 714 C C . ASP A 1 90 ? -18.380 2.325 11.707 1.00 94.75 90 ASP A C 1
ATOM 716 O O . ASP A 1 90 ? -19.547 2.716 11.779 1.00 94.75 90 ASP A O 1
ATOM 720 N N . THR A 1 91 ? -17.694 2.383 10.561 1.00 92.44 91 THR A N 1
ATOM 721 C CA . THR A 1 91 ? -18.247 2.885 9.291 1.00 92.44 91 THR A CA 1
ATOM 722 C C . THR A 1 91 ? -19.378 1.992 8.782 1.00 92.44 91 THR A C 1
ATOM 724 O O . THR A 1 91 ? -20.440 2.486 8.399 1.00 92.44 91 THR A O 1
ATOM 727 N N . ASP A 1 92 ? -19.184 0.676 8.825 1.00 92.19 92 ASP A N 1
ATOM 728 C CA . ASP A 1 92 ? -20.183 -0.312 8.425 1.00 92.19 92 ASP A CA 1
ATOM 729 C C . ASP A 1 92 ? -21.430 -0.227 9.325 1.00 92.19 92 ASP A C 1
ATOM 731 O O . ASP A 1 92 ? -22.553 -0.219 8.819 1.00 92.19 92 ASP A O 1
ATOM 735 N N . ALA A 1 93 ? -21.262 -0.037 10.639 1.00 92.94 93 ALA A N 1
ATOM 736 C CA . ALA A 1 93 ? -22.376 0.173 11.565 1.00 92.94 93 ALA A CA 1
ATOM 737 C C . ALA A 1 93 ? -23.192 1.435 11.227 1.00 92.94 93 ALA A C 1
ATOM 739 O O . ALA A 1 93 ? -24.425 1.408 11.261 1.00 92.94 93 ALA A O 1
ATOM 740 N N . VAL A 1 94 ? -22.526 2.531 10.847 1.00 95.12 94 VAL A N 1
ATOM 741 C CA . VAL A 1 94 ? -23.197 3.761 10.390 1.00 95.12 94 VAL A CA 1
ATOM 742 C C . VAL A 1 94 ? -23.941 3.531 9.072 1.00 95.12 94 VAL A C 1
ATOM 744 O O . VAL A 1 94 ? -25.075 3.990 8.922 1.00 95.12 94 VAL A O 1
ATOM 747 N N . ASN A 1 95 ? -23.355 2.794 8.127 1.00 92.50 95 ASN A N 1
ATOM 748 C CA . ASN A 1 95 ? -24.002 2.477 6.852 1.00 92.50 95 ASN A CA 1
ATOM 749 C C . ASN A 1 95 ? -25.264 1.620 7.037 1.00 92.50 95 ASN A C 1
ATOM 751 O O . ASN A 1 95 ? -26.269 1.869 6.373 1.00 92.50 95 ASN A O 1
ATOM 755 N N . VAL A 1 96 ? -25.257 0.673 7.981 1.00 93.75 96 VAL A N 1
ATOM 756 C CA . VAL A 1 96 ? -26.464 -0.091 8.348 1.00 93.75 96 VAL A CA 1
ATOM 757 C C . VAL A 1 96 ? -27.498 0.798 9.020 1.00 93.75 96 VAL A C 1
ATOM 759 O O . VAL A 1 96 ? -28.667 0.778 8.644 1.00 93.75 96 VAL A O 1
ATOM 762 N N . ALA A 1 97 ? -27.079 1.619 9.984 1.00 92.06 97 ALA A N 1
ATOM 763 C CA . ALA A 1 97 ? -27.988 2.503 10.710 1.00 92.06 97 ALA A CA 1
ATOM 764 C C . ALA A 1 97 ? -28.671 3.533 9.794 1.00 92.06 97 ALA A C 1
ATOM 766 O O . ALA A 1 97 ? -29.816 3.916 10.025 1.00 92.06 97 ALA A O 1
ATOM 767 N N . THR A 1 98 ? -27.979 3.974 8.744 1.00 94.19 98 THR A N 1
ATOM 768 C CA . THR A 1 98 ? -28.516 4.886 7.723 1.00 94.19 98 THR A CA 1
ATOM 769 C C . THR A 1 98 ? -29.313 4.171 6.628 1.00 94.19 98 THR A C 1
ATOM 771 O O . THR A 1 98 ? -29.953 4.838 5.816 1.00 94.19 98 THR A O 1
ATOM 774 N N . GLY A 1 99 ? -29.312 2.834 6.613 1.00 89.88 99 GLY A N 1
ATOM 775 C CA . GLY A 1 99 ? -29.983 2.014 5.604 1.00 89.88 99 GLY A CA 1
ATOM 776 C C . GLY A 1 99 ? -29.292 2.015 4.238 1.00 89.88 99 GLY A C 1
ATOM 777 O O . GLY A 1 99 ? -29.918 1.645 3.249 1.00 89.88 99 GLY A O 1
ATOM 778 N N . ALA A 1 100 ? -28.030 2.451 4.163 1.00 91.38 100 ALA A N 1
ATOM 779 C CA . ALA A 1 100 ? -27.240 2.427 2.934 1.00 91.38 100 ALA A CA 1
ATOM 780 C C . ALA A 1 100 ? -26.740 1.015 2.588 1.00 91.38 100 ALA A C 1
ATOM 782 O O . ALA A 1 100 ? -26.584 0.705 1.411 1.00 91.38 100 ALA A O 1
ATOM 783 N N . LEU A 1 101 ? -26.498 0.183 3.606 1.00 91.25 101 LEU A N 1
ATOM 784 C CA . LEU A 1 101 ? -26.096 -1.218 3.479 1.00 91.25 101 LEU A CA 1
ATOM 785 C C . LEU A 1 101 ? -26.912 -2.098 4.429 1.00 91.25 101 LEU A C 1
ATOM 787 O O . LEU A 1 101 ? -27.416 -1.645 5.456 1.00 91.25 101 LEU A O 1
ATOM 791 N N . THR A 1 102 ? -26.999 -3.379 4.106 1.00 90.19 102 THR A N 1
ATOM 792 C CA . THR A 1 102 ? -27.598 -4.423 4.940 1.00 90.19 102 THR A CA 1
ATOM 793 C C . THR A 1 102 ? -26.522 -5.272 5.618 1.00 90.19 102 THR A C 1
ATOM 795 O O . THR A 1 102 ? -25.381 -5.360 5.161 1.00 90.19 102 THR A O 1
ATOM 798 N N . GLY A 1 103 ? -26.887 -5.957 6.707 1.00 86.50 103 GLY A N 1
ATOM 799 C CA . GLY A 1 103 ? -25.964 -6.859 7.408 1.00 86.50 103 GLY A CA 1
ATOM 800 C C . GLY A 1 103 ? -25.422 -7.991 6.525 1.00 86.50 103 GLY A C 1
ATOM 801 O O . GLY A 1 103 ? -24.277 -8.404 6.696 1.00 86.50 103 GLY A O 1
ATOM 802 N N . ASN A 1 104 ? -26.200 -8.447 5.537 1.00 87.12 104 ASN A N 1
ATOM 803 C CA . ASN A 1 104 ? -25.775 -9.486 4.597 1.00 87.12 104 ASN A CA 1
ATOM 804 C C . ASN A 1 104 ? -24.694 -8.985 3.628 1.00 87.12 104 ASN A C 1
ATOM 806 O O . ASN A 1 104 ? -23.724 -9.697 3.380 1.00 87.12 104 ASN A O 1
ATOM 810 N N . GLU A 1 105 ? -24.813 -7.751 3.132 1.00 87.31 105 GLU A N 1
ATOM 811 C CA . GLU A 1 105 ? -23.801 -7.143 2.254 1.00 87.31 105 GLU A CA 1
ATOM 812 C C . GLU A 1 105 ? -22.470 -6.944 2.990 1.00 87.31 105 GLU A C 1
ATOM 814 O O . GLU A 1 105 ? -21.402 -7.220 2.442 1.00 87.31 105 GLU A O 1
ATOM 819 N N . ILE A 1 106 ? -22.521 -6.546 4.264 1.00 89.62 106 ILE A N 1
ATOM 820 C CA . ILE A 1 106 ? -21.322 -6.420 5.104 1.00 89.62 106 ILE A CA 1
ATOM 821 C C . ILE A 1 106 ? -20.712 -7.790 5.403 1.00 89.62 106 ILE A C 1
ATOM 823 O O . ILE A 1 106 ? -19.496 -7.948 5.316 1.00 89.62 106 ILE A O 1
ATOM 827 N N . ARG A 1 107 ? -21.531 -8.806 5.692 1.00 88.12 107 ARG A N 1
ATOM 828 C CA . ARG A 1 107 ? -21.052 -10.183 5.882 1.00 88.12 107 ARG A CA 1
ATOM 829 C C . ARG A 1 107 ? -20.316 -10.688 4.635 1.00 88.12 107 ARG A C 1
ATOM 831 O O . ARG A 1 107 ? -19.235 -11.256 4.761 1.00 88.12 107 ARG A O 1
ATOM 838 N N . GLN A 1 108 ? -20.853 -10.419 3.444 1.00 90.06 108 GLN A N 1
ATOM 839 C CA . GLN A 1 108 ? -20.211 -10.772 2.177 1.00 90.06 108 GLN A CA 1
ATOM 840 C C . GLN A 1 108 ? -18.898 -10.015 1.948 1.00 90.06 108 GLN A C 1
ATOM 842 O O . GLN A 1 108 ? -17.909 -10.622 1.540 1.00 90.06 108 GLN A O 1
ATOM 847 N N . LYS A 1 109 ? -18.859 -8.711 2.247 1.00 89.88 109 LYS A N 1
ATOM 848 C CA . LYS A 1 109 ? -17.628 -7.906 2.213 1.00 89.88 109 LYS A CA 1
ATOM 849 C C . LYS A 1 109 ? -16.549 -8.518 3.114 1.00 89.88 109 LYS A C 1
ATOM 851 O O . LYS A 1 109 ? -15.450 -8.781 2.643 1.00 89.88 109 LYS A O 1
ATOM 856 N N . ILE A 1 110 ? -16.878 -8.785 4.378 1.00 90.06 110 ILE A N 1
ATOM 857 C CA . ILE A 1 110 ? -15.940 -9.300 5.389 1.00 90.06 110 ILE A CA 1
ATOM 858 C C . ILE A 1 110 ? -15.426 -10.706 5.040 1.00 90.06 110 ILE A C 1
ATOM 860 O O . ILE A 1 110 ? -14.273 -11.014 5.335 1.00 90.06 110 ILE A O 1
ATOM 864 N N . ALA A 1 111 ? -16.251 -11.558 4.425 1.00 89.00 111 ALA A N 1
ATOM 865 C CA . ALA A 1 111 ? -15.839 -12.900 4.004 1.00 89.00 111 ALA A CA 1
ATOM 866 C C . ALA A 1 111 ? -14.914 -12.888 2.775 1.00 89.00 111 ALA A C 1
ATOM 868 O O . ALA A 1 111 ? -14.029 -13.735 2.650 1.00 89.00 111 ALA A O 1
ATOM 869 N N . ASN A 1 112 ? -15.108 -11.927 1.870 1.00 88.75 112 ASN A N 1
ATOM 870 C CA . ASN A 1 112 ? -14.310 -11.805 0.650 1.00 88.75 112 ASN A CA 1
ATOM 871 C C . ASN A 1 112 ? -13.012 -11.012 0.844 1.00 88.75 112 ASN A C 1
ATOM 873 O O . ASN A 1 112 ? -12.125 -11.096 -0.000 1.00 88.75 112 ASN A O 1
ATOM 877 N N . ASP A 1 113 ? -12.889 -10.256 1.932 1.00 87.81 113 ASP A N 1
ATOM 878 C CA . ASP A 1 113 ? -11.699 -9.469 2.253 1.00 87.81 113 ASP A CA 1
ATOM 879 C C . ASP A 1 113 ? -10.512 -10.384 2.634 1.00 87.81 113 ASP A C 1
ATOM 881 O O . ASP A 1 113 ? -10.638 -11.144 3.597 1.00 87.81 113 ASP A O 1
ATOM 885 N N . PRO A 1 114 ? -9.376 -10.357 1.905 1.00 84.69 114 PRO A N 1
ATOM 886 C CA . PRO A 1 114 ? -8.187 -11.155 2.222 1.00 84.69 114 PRO A CA 1
ATOM 887 C C . PRO A 1 114 ? -7.541 -10.825 3.574 1.00 84.69 114 PRO A C 1
ATOM 889 O O . PRO A 1 114 ? -6.942 -11.705 4.190 1.00 84.69 114 PRO A O 1
ATOM 892 N N . ASP A 1 115 ? -7.667 -9.580 4.042 1.00 82.81 115 ASP A N 1
ATOM 893 C CA . ASP A 1 115 ? -7.073 -9.114 5.304 1.00 82.81 115 ASP A CA 1
ATOM 894 C C . ASP A 1 115 ? -8.001 -9.348 6.511 1.00 82.81 115 ASP A C 1
ATOM 896 O O . ASP A 1 115 ? -7.648 -9.096 7.673 1.00 82.81 115 ASP A O 1
ATOM 900 N N . SER A 1 116 ? -9.206 -9.856 6.254 1.00 85.94 116 SER A N 1
ATOM 901 C CA . SER A 1 116 ? -10.185 -10.182 7.279 1.00 85.94 116 SER A CA 1
ATOM 902 C C . SER A 1 116 ? -9.848 -11.507 7.974 1.00 85.94 116 SER A C 1
ATOM 904 O O . SER A 1 116 ? -9.594 -12.516 7.315 1.00 85.94 116 SER A O 1
ATOM 906 N N . PRO A 1 117 ? -9.962 -11.586 9.314 1.00 85.69 117 PRO A N 1
ATOM 907 C CA . PRO A 1 117 ? -9.893 -12.860 10.040 1.00 85.69 117 PRO A CA 1
ATOM 908 C C . PRO A 1 117 ? -10.947 -13.889 9.608 1.00 85.69 117 PRO A C 1
ATOM 910 O O . PRO A 1 117 ? -10.836 -15.063 9.948 1.00 85.69 117 PRO A O 1
ATOM 913 N N . TYR A 1 118 ? -11.983 -13.435 8.907 1.00 87.06 118 TYR A N 1
ATOM 914 C CA . TYR A 1 118 ? -13.106 -14.229 8.426 1.00 87.06 118 TYR A CA 1
ATOM 915 C C . TYR A 1 118 ? -13.030 -14.484 6.916 1.00 87.06 118 TYR A C 1
ATOM 917 O O . TYR A 1 118 ? -14.034 -14.845 6.299 1.00 87.06 118 TYR A O 1
ATOM 925 N N . HIS A 1 119 ? -11.861 -14.263 6.311 1.00 88.00 119 HIS A N 1
ATOM 926 C CA . HIS A 1 119 ? -11.640 -14.542 4.905 1.00 88.00 119 HIS A CA 1
ATOM 927 C C . HIS A 1 119 ? -12.021 -15.991 4.571 1.00 88.00 119 HIS A C 1
ATOM 929 O O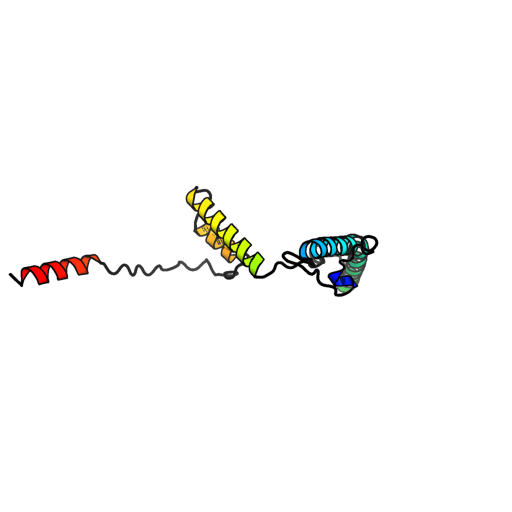 . HIS A 1 119 ? -11.677 -16.917 5.307 1.00 88.00 119 HIS A O 1
ATOM 935 N N . SER A 1 120 ? -12.700 -16.191 3.440 1.00 84.19 120 SER A N 1
ATOM 936 C CA . SER A 1 120 ? -13.163 -17.505 2.968 1.00 84.19 120 SER A CA 1
ATOM 937 C C . SER A 1 120 ? -14.231 -18.181 3.839 1.00 84.19 120 SER A C 1
ATOM 939 O O . SER A 1 120 ? -14.406 -19.397 3.748 1.00 84.19 120 SER A O 1
ATOM 941 N N . LEU A 1 121 ? -14.971 -17.429 4.665 1.00 84.25 121 LEU A N 1
ATOM 942 C CA . LEU A 1 121 ? -16.208 -17.954 5.246 1.00 84.25 121 LEU A CA 1
ATOM 943 C C . LEU A 1 121 ? -17.171 -18.377 4.129 1.00 84.25 121 LEU A C 1
ATOM 945 O O . LEU A 1 121 ? -17.467 -17.588 3.230 1.00 84.25 121 LEU A O 1
ATOM 949 N N . ASP A 1 122 ? -17.682 -19.604 4.217 1.00 81.56 122 ASP A N 1
ATOM 950 C CA . ASP A 1 122 ? -18.773 -20.050 3.360 1.00 81.56 122 ASP A CA 1
ATOM 951 C C . ASP A 1 122 ? -20.066 -19.353 3.796 1.00 81.56 122 ASP A C 1
ATOM 953 O O . ASP A 1 122 ? -20.455 -19.388 4.964 1.00 81.56 122 ASP A O 1
ATOM 957 N N . LEU A 1 123 ? -20.692 -18.658 2.851 1.00 79.31 123 LEU A N 1
ATOM 958 C CA . LEU A 1 123 ? -21.930 -17.909 3.054 1.00 79.31 123 LEU A CA 1
ATOM 959 C C . LEU A 1 123 ? -23.131 -18.580 2.380 1.00 79.31 123 LEU A C 1
ATOM 961 O O . LEU A 1 123 ? -24.204 -17.983 2.344 1.00 79.31 123 LEU A O 1
ATOM 965 N N . SER A 1 124 ? -22.935 -19.760 1.782 1.00 72.31 124 SER A N 1
ATOM 966 C CA . SER A 1 124 ? -23.979 -20.497 1.067 1.00 72.31 124 SER A CA 1
ATOM 967 C C . SER A 1 124 ? -24.848 -21.363 1.975 1.00 72.31 124 SER A C 1
ATOM 969 O O . SER A 1 124 ? -25.968 -21.693 1.584 1.00 72.31 124 SER A O 1
ATOM 971 N N . ASP A 1 125 ? -24.367 -21.678 3.178 1.00 63.12 125 ASP A N 1
ATOM 972 C CA . ASP A 1 125 ? -25.154 -22.375 4.187 1.00 63.12 125 ASP A CA 1
ATOM 973 C C . ASP A 1 125 ? -26.165 -21.410 4.822 1.00 63.12 125 ASP A C 1
ATOM 975 O O . ASP A 1 125 ? -25.802 -20.371 5.390 1.00 63.12 125 ASP A O 1
ATOM 979 N N . ASP A 1 126 ? -27.449 -21.769 4.736 1.00 61.69 126 ASP A N 1
ATOM 980 C CA . ASP A 1 126 ? -28.502 -21.140 5.525 1.00 61.69 126 ASP A CA 1
ATOM 981 C C . ASP A 1 126 ? -28.147 -21.333 7.004 1.00 61.69 126 ASP A C 1
ATOM 983 O O . ASP A 1 126 ? -28.072 -22.453 7.510 1.00 61.69 126 ASP A O 1
ATOM 987 N N . ILE A 1 127 ? -27.877 -20.230 7.700 1.00 62.88 127 ILE A N 1
ATOM 988 C CA . ILE A 1 127 ? -27.620 -20.260 9.137 1.00 62.88 127 ILE A CA 1
ATOM 989 C C . ILE A 1 127 ? -28.945 -20.640 9.794 1.00 62.88 127 ILE A C 1
ATOM 991 O O . ILE A 1 127 ? -29.833 -19.795 9.922 1.00 62.88 127 ILE A O 1
ATOM 995 N N . GLU A 1 128 ? -29.086 -21.902 10.199 1.00 54.94 128 GLU A N 1
ATOM 996 C CA . GLU A 1 128 ? -30.120 -22.310 11.143 1.00 54.94 128 GLU A CA 1
ATOM 997 C C . GLU A 1 128 ? -29.819 -21.589 12.458 1.00 54.94 128 GLU A C 1
ATOM 999 O O . GLU A 1 128 ? -28.960 -21.990 13.244 1.00 54.94 128 GLU A O 1
ATOM 1004 N N . ILE A 1 129 ? -30.469 -20.443 12.654 1.00 60.66 129 ILE A N 1
ATOM 1005 C CA . ILE A 1 129 ? -30.567 -19.843 13.974 1.00 60.66 129 ILE A CA 1
ATOM 1006 C C . ILE A 1 129 ? -31.452 -20.813 14.749 1.00 60.66 129 ILE A C 1
ATOM 1008 O O . ILE A 1 129 ? -32.660 -20.867 14.533 1.00 60.66 129 ILE A O 1
ATOM 1012 N N . GLU A 1 130 ? -30.830 -21.651 15.575 1.00 57.03 130 GLU A N 1
ATOM 1013 C CA . GLU A 1 130 ? -31.544 -22.362 16.625 1.00 57.03 130 GLU A CA 1
ATOM 1014 C C . GLU A 1 130 ? -32.117 -21.262 17.523 1.00 57.03 130 GLU A C 1
ATOM 1016 O O . GLU A 1 130 ? -31.393 -20.606 18.276 1.00 57.03 130 GLU A O 1
ATOM 1021 N N . ASP A 1 131 ?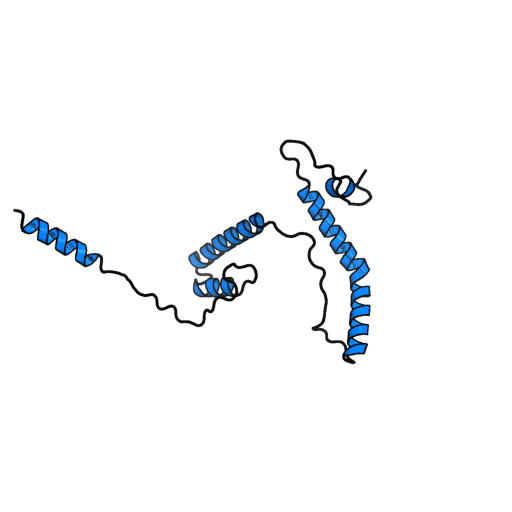 -33.398 -20.964 17.315 1.00 49.84 131 ASP A N 1
ATOM 1022 C CA . ASP A 1 131 ? -34.198 -20.053 18.121 1.00 49.84 131 ASP A CA 1
ATOM 1023 C C . ASP A 1 131 ? -34.333 -20.663 19.524 1.00 49.84 131 ASP A C 1
ATOM 1025 O O . ASP A 1 131 ? -35.399 -21.125 19.920 1.00 49.84 131 ASP A O 1
ATOM 1029 N N . ASP A 1 132 ? -33.246 -20.672 20.294 1.00 49.16 132 ASP A N 1
ATOM 1030 C CA . ASP A 1 132 ? -33.224 -21.076 21.703 1.00 49.16 132 ASP A CA 1
ATOM 1031 C C . ASP A 1 132 ? -33.760 -19.924 22.575 1.00 49.16 132 ASP A C 1
ATOM 1033 O O . ASP A 1 132 ? -33.235 -19.583 23.638 1.00 49.16 132 ASP A O 1
ATOM 1037 N N . TYR A 1 133 ? -34.834 -19.283 22.095 1.00 53.41 133 TYR A N 1
ATOM 1038 C CA . TYR A 1 133 ? -35.752 -18.539 22.938 1.00 53.41 133 TYR A CA 1
ATOM 1039 C C . TYR A 1 133 ? -36.475 -19.581 23.796 1.00 53.41 133 TYR A C 1
ATOM 1041 O O . TYR A 1 133 ? -37.613 -19.954 23.521 1.00 53.41 133 TYR A O 1
ATOM 1049 N N . GLU A 1 134 ? -35.803 -20.094 24.829 1.00 51.97 134 GLU A N 1
ATOM 1050 C CA . GLU A 1 134 ? -36.523 -20.643 25.969 1.00 51.97 134 GLU A CA 1
ATOM 1051 C C . GLU A 1 134 ? -37.479 -19.537 26.436 1.00 51.97 134 GLU A C 1
ATOM 1053 O O . GLU A 1 134 ? -37.030 -18.483 26.888 1.00 51.97 134 GLU A O 1
ATOM 1058 N N . ASP A 1 135 ? -38.782 -19.760 26.233 1.00 51.09 135 ASP A N 1
ATOM 1059 C CA . ASP A 1 135 ? -39.891 -18.948 26.735 1.00 51.09 135 ASP A CA 1
ATOM 1060 C C . ASP A 1 135 ? -39.616 -18.552 28.197 1.00 51.09 135 ASP A C 1
ATOM 1062 O O . ASP A 1 135 ? -39.895 -19.308 29.133 1.00 51.09 135 ASP A O 1
ATOM 1066 N N . ASP A 1 136 ? -39.086 -17.344 28.416 1.00 53.06 136 ASP A N 1
ATOM 1067 C CA . ASP A 1 136 ? -38.930 -16.757 29.757 1.00 53.06 136 ASP A CA 1
ATOM 1068 C C . ASP A 1 136 ? -40.322 -16.529 30.405 1.00 53.06 136 ASP A C 1
ATOM 1070 O O . ASP A 1 136 ? -40.422 -16.344 31.617 1.00 53.06 136 ASP A O 1
ATOM 1074 N N . ASP A 1 137 ? -41.406 -16.660 29.623 1.00 55.28 137 ASP A N 1
ATOM 1075 C CA . ASP A 1 137 ? -42.808 -16.617 30.058 1.00 55.28 137 ASP A CA 1
ATOM 1076 C C . ASP A 1 137 ? -43.192 -17.778 31.001 1.00 55.28 137 ASP A C 1
ATOM 1078 O O . ASP A 1 137 ? -44.087 -17.622 31.833 1.00 55.28 137 ASP A O 1
ATOM 1082 N N . GLN A 1 138 ? -42.504 -18.929 30.965 1.00 50.72 138 GLN A N 1
ATOM 1083 C CA . GLN A 1 138 ? -42.818 -20.037 31.888 1.00 50.72 138 GLN A CA 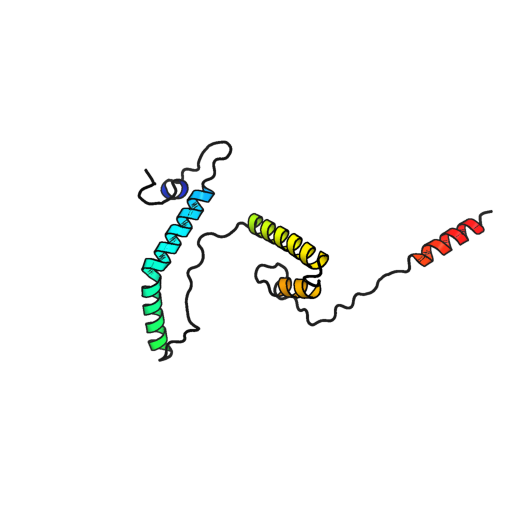1
ATOM 1084 C C . GLN A 1 138 ? -42.267 -19.814 33.305 1.00 50.72 138 GLN A C 1
ATOM 1086 O O . GLN A 1 138 ? -42.746 -20.426 34.262 1.00 50.72 138 GLN A O 1
ATOM 1091 N N . ARG A 1 139 ? -41.283 -18.917 33.469 1.00 48.84 139 ARG A N 1
ATOM 1092 C CA . ARG A 1 139 ? -40.691 -18.616 34.780 1.00 48.84 139 ARG A CA 1
ATOM 1093 C C . ARG A 1 139 ? -41.541 -17.656 35.615 1.00 48.84 139 ARG A C 1
ATOM 1095 O O . ARG A 1 139 ? -41.424 -17.683 36.838 1.00 48.84 139 ARG A O 1
ATOM 1102 N N . GLU A 1 140 ? -42.404 -16.844 35.002 1.00 51.22 140 GLU A N 1
ATOM 1103 C CA . GLU A 1 140 ? -43.305 -15.946 35.741 1.00 51.22 140 GLU A CA 1
ATOM 1104 C C . GLU A 1 140 ? -44.529 -16.684 36.317 1.00 51.22 140 GLU A C 1
ATOM 1106 O O . GLU A 1 140 ? -44.901 -16.430 37.465 1.00 51.22 140 GLU A O 1
ATOM 1111 N N . GLU A 1 141 ? -45.096 -17.671 35.605 1.00 53.16 141 GLU A N 1
ATOM 1112 C CA . GLU A 1 141 ? -46.241 -18.452 36.111 1.00 53.16 141 GLU A CA 1
ATOM 1113 C C . GLU A 1 141 ? -45.883 -19.349 37.313 1.00 53.16 141 GLU A C 1
ATOM 1115 O O . GLU A 1 141 ? -46.682 -19.475 38.246 1.00 53.16 141 GLU A O 1
ATOM 1120 N N . GLU A 1 142 ? -44.676 -19.930 37.360 1.00 53.84 142 GLU A N 1
ATOM 1121 C CA . GLU A 1 142 ? -44.234 -20.733 38.515 1.00 53.84 142 GLU A CA 1
ATOM 1122 C C . GLU A 1 142 ? -44.015 -19.887 39.782 1.00 53.84 142 GLU A C 1
ATOM 1124 O O . GLU A 1 142 ? -44.281 -20.352 40.895 1.00 53.84 142 GLU A O 1
ATOM 1129 N N . ILE A 1 143 ? -43.570 -18.634 39.637 1.00 56.97 143 ILE A N 1
ATOM 1130 C CA . ILE A 1 143 ? -43.334 -17.733 40.775 1.00 56.97 143 ILE A CA 1
ATOM 1131 C C . ILE A 1 143 ? -44.666 -17.249 41.366 1.00 56.97 143 ILE A C 1
ATOM 1133 O O . ILE A 1 143 ? -44.805 -17.184 42.592 1.00 56.97 143 ILE A O 1
ATOM 1137 N N . ASP A 1 144 ? -45.666 -16.962 40.532 1.00 58.25 144 ASP A N 1
ATOM 1138 C CA . ASP A 1 144 ? -46.999 -16.568 41.003 1.00 58.25 144 ASP A CA 1
ATOM 1139 C C . ASP A 1 144 ? -47.774 -17.742 41.624 1.00 58.25 144 ASP A C 1
ATOM 1141 O O . ASP A 1 144 ? -48.423 -17.570 42.662 1.00 58.25 144 ASP A O 1
ATOM 1145 N N . ALA A 1 145 ? -47.646 -18.957 41.079 1.00 58.66 145 ALA A N 1
ATOM 1146 C CA . ALA A 1 145 ? -48.229 -20.159 41.679 1.00 58.66 145 ALA A CA 1
ATOM 1147 C C . ALA A 1 145 ? -47.612 -20.479 43.055 1.00 58.66 145 ALA A C 1
ATOM 1149 O O . ALA A 1 145 ? -48.337 -20.760 44.013 1.00 58.66 145 ALA A O 1
ATOM 1150 N N . ALA A 1 146 ? -46.288 -20.354 43.196 1.00 58.12 146 ALA A N 1
ATOM 1151 C CA . ALA A 1 146 ? -45.596 -20.578 44.466 1.00 58.12 146 ALA A CA 1
ATOM 1152 C C . ALA A 1 146 ? -45.962 -19.541 45.548 1.00 58.12 146 ALA A C 1
ATOM 1154 O O . ALA A 1 146 ? -45.988 -19.861 46.739 1.00 58.12 146 ALA A O 1
ATOM 1155 N N . ASN A 1 147 ? -46.284 -18.304 45.156 1.00 58.50 147 ASN A N 1
ATOM 1156 C CA . ASN A 1 147 ? -46.728 -17.260 46.084 1.00 58.50 147 ASN A CA 1
ATOM 1157 C C . ASN A 1 147 ? -48.214 -17.382 46.468 1.00 58.50 147 ASN A C 1
ATOM 1159 O O . ASN A 1 147 ? -48.600 -16.934 47.550 1.00 58.50 147 ASN A O 1
ATOM 1163 N N . ALA A 1 148 ? -49.044 -18.008 45.627 1.00 59.25 148 ALA A N 1
ATOM 1164 C CA . ALA A 1 148 ? -50.459 -18.252 45.911 1.00 59.25 148 ALA A CA 1
ATOM 1165 C C . ALA A 1 148 ? -50.697 -19.406 46.908 1.00 59.25 148 ALA A C 1
ATOM 1167 O O . ALA A 1 148 ? -51.692 -19.386 47.628 1.00 59.25 148 ALA A O 1
ATOM 1168 N N . GLU A 1 149 ? -49.785 -20.380 46.999 1.00 59.25 149 GLU A N 1
ATOM 1169 C CA . GLU A 1 149 ? -49.885 -21.514 47.939 1.00 59.25 149 GLU A CA 1
ATOM 1170 C C . GLU A 1 149 ? -49.345 -21.214 49.355 1.00 59.25 149 GLU A C 1
ATOM 1172 O O . GLU A 1 149 ? -49.462 -22.046 50.256 1.00 59.25 149 GLU A O 1
ATOM 1177 N N . SER A 1 150 ? -48.769 -20.026 49.577 1.00 56.66 150 SER A N 1
ATOM 1178 C CA . SER A 1 150 ? -48.118 -19.627 50.839 1.00 56.66 150 SER A CA 1
ATOM 1179 C C . SER A 1 150 ? -48.964 -18.683 51.723 1.00 56.66 150 SER A C 1
ATOM 1181 O O . SER A 1 150 ? -48.465 -18.166 52.725 1.00 56.66 150 SER A O 1
ATOM 1183 N N . ASN A 1 151 ? -50.241 -18.451 51.383 1.00 47.34 151 ASN A N 1
ATOM 1184 C CA . ASN A 1 151 ? -51.163 -17.567 52.122 1.00 47.34 151 ASN A CA 1
ATOM 1185 C C . ASN A 1 151 ? -52.378 -18.306 52.698 1.00 47.34 151 ASN A C 1
ATOM 1187 O O . ASN A 1 151 ? -53.061 -19.019 51.930 1.00 47.34 151 ASN A O 1
#

Secondary structure (DSSP, 8-state):
--TTTT--HHHHH-PPP-STT---HHHHHHHHHHHHHHIIIIIHHHHHHHHHHHHHHHTSS--TT----PPPS----HHHHHHHHHHHHHHHHHHHHTTSS-HHHHHHHHHH-TTSTTTT----S----------THHHHHHHHHHHHTT-

Sequence (151 aa):
MAAVSSIPLVKLLGISPAGLNASSDGEIRVFYDYIHALQQSIFKDNLKRVLDIIQLSEFGDIDPDIYFEFEPLYEMTEKEKAEIRKIDADTDAVNVATGALTGNEIRQKIANDPDSPYHSLDLSDDIEIEDDYEDDDQREEEIDAANAESN

pLDDT: mean 80.5, std 14.66, range [46.91, 95.75]